Protein AF-A0A376TLC6-F1 (afdb_monomer)

Solvent-accessible surface area (backbone atoms only — not comparable to full-atom values): 6626 Å² total; per-residue (Å²): 140,87,76,89,82,47,66,41,74,45,72,40,65,76,86,58,50,72,68,58,50,48,55,52,49,49,52,36,45,75,72,57,25,49,61,79,42,81,44,36,43,63,59,53,53,49,51,60,51,54,74,75,61,66,90,66,70,45,77,46,76,43,80,47,78,58,99,87,52,65,43,43,27,47,31,40,40,39,72,41,77,72,82,74,75,96,82,67,97,64,100,68,87,61,85,38,75,47,78,50,79,50,73,58,124

Sequence (105 aa):
MGEPVTEAVITVPAYFNDAQRQATKDAGRIAGLEVKRIINEPTAAALAYGLDKGTGNRTIAVYDLGGGTFDISIIEIDEVTAKKPSKFWLPTVIPTWVVKTSTAV

InterPro domains:
  IPR013126 Heat shock protein 70 family [PF00012] (2-79)
  IPR013126 Heat shock protein 70 family [PTHR19375] (2-81)
  IPR018181 Heat shock protein 70, conserved site [PS00329] (62-75)
  IPR043129 ATPase, nucleotide binding domain [SSF53067] (2-53)
  IPR043129 ATPase, nucleotide binding domain [SSF53067] (57-82)

pLDDT: mean 79.31, std 16.19, range [42.41, 98.38]

Nearest PDB structures (foldseek):
  7rax-assembly1_A  TM=8.825E-01  e=2.292E-10  Escherichia coli K-12
  5bpn-assembly1_A  TM=8.785E-01  e=1.293E-08  Homo sapiens
  7ooe-assembly2_B  TM=8.379E-01  e=1.664E-08  Plasmodium falciparum 3D7
  5oby-assembly1_A  TM=8.431E-01  e=3.774E-08  Mycoplasmoides genitalium G37
  5obx-assembly1_A  TM=8.227E-01  e=4.020E-08  Mycoplasmoides genitalium G37

Secondary structure (DSSP, 8-state):
------EEEEEE-TT--HHHHHHHHHHHHHTT-EEEEEEEHHHHHHHHHHHHS-SS-EEEEEEEE-SS-EEEEEEEEEEEE----TT-------EEEEEEEEEE-

Structure (mmCIF, N/CA/C/O backbone):
data_AF-A0A376TLC6-F1
#
_entry.id   AF-A0A376TLC6-F1
#
loop_
_atom_site.group_PDB
_atom_site.id
_atom_site.type_symbol
_atom_site.label_atom_id
_atom_site.label_alt_id
_atom_site.label_comp_id
_atom_site.label_asym_id
_atom_site.label_entity_id
_atom_site.label_seq_id
_atom_site.pdbx_PDB_ins_code
_atom_site.Cartn_x
_atom_site.Cartn_y
_atom_site.Cartn_z
_atom_site.occupancy
_atom_site.B_iso_or_equiv
_atom_site.auth_seq_id
_atom_site.auth_comp_id
_atom_site.auth_asym_id
_atom_site.auth_atom_id
_atom_site.pdbx_PDB_model_num
ATOM 1 N N . MET A 1 1 ? -14.097 -11.574 -20.409 1.00 47.09 1 MET A N 1
ATOM 2 C CA . MET A 1 1 ? -13.106 -10.966 -19.496 1.00 47.09 1 MET A CA 1
ATOM 3 C C . MET A 1 1 ? -11.824 -10.764 -20.277 1.00 47.09 1 MET A C 1
ATOM 5 O O . MET A 1 1 ? -11.461 -11.685 -20.997 1.00 47.09 1 MET A O 1
ATOM 9 N N . GLY A 1 2 ? -11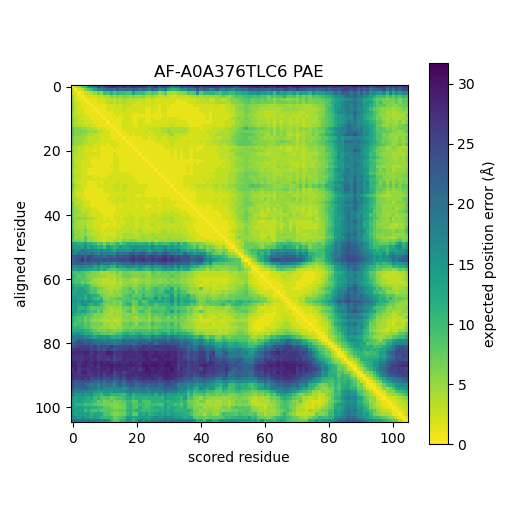.190 -9.594 -20.195 1.00 68.38 2 GLY A N 1
ATOM 10 C CA . GLY A 1 2 ? -9.937 -9.331 -20.917 1.00 68.38 2 GLY A CA 1
ATOM 11 C C . GLY A 1 2 ? -9.802 -7.898 -21.420 1.00 68.38 2 GLY A C 1
ATOM 12 O O . GLY A 1 2 ? -9.495 -7.694 -22.589 1.00 68.38 2 GLY A O 1
ATOM 13 N N . GLU A 1 3 ? -10.076 -6.915 -20.567 1.00 87.19 3 GLU A N 1
ATOM 14 C CA . GLU A 1 3 ? -9.734 -5.523 -20.863 1.00 87.19 3 GLU A CA 1
ATOM 15 C C . GLU A 1 3 ? -8.298 -5.220 -20.400 1.00 87.19 3 GLU A C 1
ATOM 17 O O . GLU A 1 3 ? -7.840 -5.821 -19.421 1.00 87.19 3 GLU A O 1
ATOM 22 N N . PRO A 1 4 ? -7.552 -4.350 -21.107 1.00 90.31 4 PRO A N 1
ATOM 23 C CA . PRO A 1 4 ? -6.192 -3.999 -20.717 1.00 90.31 4 PRO A CA 1
ATOM 24 C C . PRO A 1 4 ? -6.149 -3.377 -19.317 1.00 90.31 4 PRO A C 1
ATOM 26 O O . PRO A 1 4 ? -6.855 -2.408 -19.044 1.00 90.31 4 PRO A O 1
ATOM 29 N N . VAL A 1 5 ? -5.280 -3.897 -18.449 1.00 94.31 5 VAL A N 1
ATOM 30 C CA . VAL A 1 5 ? -4.967 -3.277 -17.155 1.00 94.31 5 VAL A CA 1
ATOM 31 C C . VAL A 1 5 ? -3.725 -2.417 -17.337 1.00 94.31 5 VAL A C 1
ATOM 33 O O . VAL A 1 5 ? -2.635 -2.940 -17.553 1.00 94.31 5 VAL A O 1
ATOM 36 N N . THR A 1 6 ? -3.893 -1.099 -17.270 1.00 96.12 6 THR A N 1
ATOM 37 C CA . THR A 1 6 ? -2.809 -0.131 -17.499 1.00 96.12 6 THR A CA 1
ATOM 38 C C . THR A 1 6 ? -2.444 0.676 -16.263 1.00 96.12 6 THR A C 1
ATOM 40 O O . THR A 1 6 ? -1.474 1.420 -16.299 1.00 96.12 6 THR A O 1
ATOM 43 N N . GLU A 1 7 ? -3.199 0.567 -15.172 1.00 97.44 7 GLU A N 1
ATOM 44 C CA . GLU A 1 7 ? -3.025 1.391 -13.976 1.00 97.44 7 GLU A CA 1
ATOM 45 C C . GLU A 1 7 ? -2.966 0.517 -12.725 1.00 97.44 7 GLU A C 1
ATOM 47 O O . GLU A 1 7 ? -3.675 -0.486 -12.628 1.00 97.44 7 GLU A O 1
ATOM 52 N N . ALA A 1 8 ? -2.135 0.902 -11.754 1.00 96.69 8 ALA A N 1
ATOM 53 C CA . ALA A 1 8 ? -2.002 0.155 -10.509 1.00 96.69 8 ALA A CA 1
ATOM 54 C C . ALA A 1 8 ? -1.697 1.038 -9.294 1.00 96.69 8 ALA A C 1
ATOM 56 O O . ALA A 1 8 ? -1.066 2.097 -9.382 1.00 96.69 8 ALA A O 1
ATOM 57 N N . VAL A 1 9 ? -2.109 0.536 -8.132 1.00 96.25 9 VAL A N 1
ATOM 58 C CA . VAL A 1 9 ? -1.578 0.924 -6.823 1.00 96.25 9 VAL A CA 1
ATOM 59 C C . VAL A 1 9 ? -0.682 -0.216 -6.359 1.00 96.25 9 VAL A C 1
ATOM 61 O O . VAL A 1 9 ? -1.105 -1.368 -6.387 1.00 96.25 9 VAL A O 1
ATOM 64 N N . ILE A 1 10 ? 0.548 0.098 -5.961 1.00 96.75 10 ILE A N 1
ATOM 65 C CA . ILE A 1 10 ? 1.548 -0.906 -5.575 1.00 96.75 10 ILE A CA 1
ATOM 66 C C . ILE A 1 10 ? 1.895 -0.719 -4.097 1.00 96.75 10 ILE A C 1
ATOM 68 O O . ILE A 1 10 ? 2.065 0.413 -3.630 1.00 96.75 10 ILE A O 1
ATOM 72 N N . THR A 1 11 ? 1.966 -1.823 -3.357 1.00 94.62 11 THR A N 1
ATOM 73 C CA . THR A 1 11 ? 2.345 -1.830 -1.943 1.00 94.62 11 THR A CA 1
ATOM 74 C C . THR A 1 11 ? 3.864 -1.865 -1.772 1.00 94.62 11 THR A C 1
ATOM 76 O O . THR A 1 11 ? 4.584 -2.363 -2.636 1.00 94.62 11 THR A O 1
ATOM 79 N N . VAL A 1 12 ? 4.355 -1.321 -0.660 1.00 92.69 12 VAL A N 1
ATOM 80 C CA . VAL A 1 12 ? 5.750 -1.446 -0.206 1.00 92.69 12 VAL A CA 1
ATOM 81 C C . VAL A 1 12 ? 5.800 -1.628 1.313 1.00 92.69 12 VAL A C 1
ATO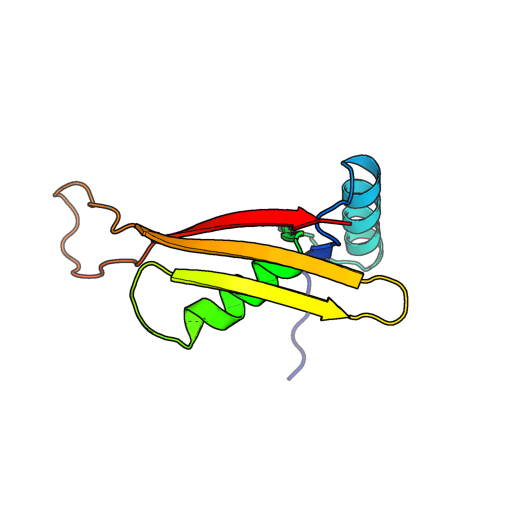M 83 O O . VAL A 1 12 ? 4.892 -1.134 1.998 1.00 92.69 12 VAL A O 1
ATOM 86 N N . PRO A 1 13 ? 6.880 -2.212 1.857 1.00 88.50 13 PRO A N 1
ATOM 87 C CA . PRO A 1 13 ? 7.112 -2.219 3.295 1.00 88.50 13 PRO A CA 1
ATOM 88 C C . PRO A 1 13 ? 7.128 -0.801 3.871 1.00 88.50 13 PRO A C 1
ATOM 90 O O . PRO A 1 13 ? 7.590 0.154 3.234 1.00 88.50 13 PRO A O 1
ATOM 93 N N . ALA A 1 14 ? 6.623 -0.630 5.093 1.00 84.12 14 ALA A N 1
ATOM 94 C CA . ALA A 1 14 ? 6.459 0.699 5.688 1.00 84.12 14 ALA A CA 1
ATOM 95 C C . ALA A 1 14 ? 7.797 1.431 5.892 1.00 84.12 14 ALA A C 1
ATOM 97 O O . ALA A 1 14 ? 7.858 2.653 5.738 1.00 84.12 14 ALA A O 1
ATOM 98 N N . TYR A 1 15 ? 8.866 0.683 6.169 1.00 82.19 15 TYR A N 1
ATOM 99 C CA . TYR A 1 15 ? 10.212 1.200 6.414 1.00 82.19 15 TYR A CA 1
ATOM 100 C C . TYR A 1 15 ? 10.995 1.552 5.136 1.00 82.19 15 TYR A C 1
ATOM 102 O O . TYR A 1 15 ? 12.140 1.998 5.228 1.00 82.19 15 TYR A O 1
ATOM 110 N N . PHE A 1 16 ? 10.416 1.368 3.941 1.00 89.69 16 PHE A N 1
ATOM 111 C CA . PHE A 1 16 ? 11.082 1.741 2.692 1.00 89.69 16 PHE A CA 1
ATOM 112 C C . PHE A 1 16 ? 11.359 3.244 2.622 1.00 89.69 16 PHE A C 1
ATOM 114 O O . PHE A 1 16 ? 10.447 4.070 2.754 1.00 89.69 16 PHE A O 1
ATOM 121 N N . ASN A 1 17 ? 12.611 3.582 2.314 1.00 90.94 17 ASN A N 1
ATOM 122 C CA . ASN A 1 17 ? 13.035 4.950 2.041 1.00 90.94 17 ASN A CA 1
ATOM 123 C C . ASN A 1 17 ? 12.621 5.414 0.630 1.00 90.94 17 ASN A C 1
ATOM 125 O O . ASN A 1 17 ? 12.127 4.634 -0.191 1.00 90.94 17 ASN A O 1
ATOM 129 N N . ASP A 1 18 ? 12.857 6.690 0.327 1.00 94.12 18 ASP A N 1
ATOM 130 C CA . ASP A 1 18 ? 12.455 7.298 -0.947 1.00 94.12 18 ASP A CA 1
ATOM 131 C C . ASP A 1 18 ? 13.077 6.607 -2.169 1.00 94.12 18 ASP A C 1
ATOM 133 O O . ASP A 1 18 ? 12.399 6.412 -3.179 1.00 94.12 18 ASP A O 1
ATOM 137 N N . ALA A 1 19 ? 14.337 6.171 -2.076 1.00 96.50 19 ALA A N 1
ATOM 138 C CA . ALA A 1 19 ? 15.021 5.489 -3.174 1.00 96.50 19 ALA A CA 1
ATOM 139 C C . ALA A 1 19 ? 14.401 4.113 -3.465 1.00 96.50 19 ALA A C 1
ATOM 141 O O . ALA A 1 19 ? 14.156 3.774 -4.622 1.00 96.50 19 ALA A O 1
ATOM 142 N N . GLN A 1 20 ? 14.085 3.338 -2.425 1.00 96.19 20 GLN A N 1
ATOM 143 C CA . GLN A 1 20 ? 13.433 2.032 -2.562 1.00 96.19 20 GLN A CA 1
ATOM 144 C C . GLN A 1 20 ? 11.997 2.170 -3.097 1.00 96.19 20 GLN A C 1
ATOM 146 O O . GLN A 1 20 ? 11.562 1.390 -3.951 1.00 96.19 20 GLN A O 1
ATOM 151 N N . ARG A 1 21 ? 11.263 3.203 -2.661 1.00 96.56 21 ARG A N 1
ATOM 152 C CA . ARG A 1 21 ? 9.929 3.534 -3.196 1.00 96.56 21 ARG A CA 1
ATOM 153 C C . ARG A 1 21 ? 9.988 3.917 -4.669 1.00 96.56 21 ARG A C 1
ATOM 155 O O . ARG A 1 21 ? 9.156 3.459 -5.452 1.00 96.56 21 ARG A O 1
ATOM 162 N N . GLN A 1 22 ? 10.974 4.724 -5.051 1.00 97.50 22 GLN A N 1
ATOM 163 C CA . GLN A 1 22 ? 11.166 5.137 -6.435 1.00 97.50 22 GLN A CA 1
ATOM 164 C C . GLN A 1 22 ? 11.509 3.937 -7.324 1.00 97.50 22 GLN A C 1
ATOM 166 O O . GLN A 1 22 ? 10.859 3.747 -8.349 1.00 97.50 22 GLN A O 1
ATOM 171 N N . ALA A 1 23 ? 12.416 3.065 -6.876 1.00 97.75 23 ALA A N 1
ATOM 172 C CA . ALA A 1 23 ? 12.742 1.826 -7.580 1.00 97.75 23 ALA A CA 1
ATOM 173 C C . ALA A 1 23 ? 11.505 0.936 -7.796 1.00 97.75 23 ALA A C 1
ATOM 175 O O . ALA A 1 23 ? 11.296 0.414 -8.889 1.00 97.75 23 ALA A O 1
ATOM 176 N N . THR A 1 24 ? 10.634 0.820 -6.789 1.00 97.50 24 THR A N 1
ATOM 177 C CA . THR A 1 24 ? 9.380 0.056 -6.906 1.00 97.50 24 THR A CA 1
ATOM 178 C C . THR A 1 24 ? 8.416 0.688 -7.916 1.00 97.50 24 THR A C 1
ATOM 180 O O . THR A 1 24 ? 7.803 -0.005 -8.729 1.00 97.50 24 THR A O 1
ATOM 183 N N . LYS A 1 25 ? 8.298 2.021 -7.914 1.00 97.62 25 LYS A N 1
ATOM 184 C CA . LYS A 1 25 ? 7.479 2.751 -8.891 1.00 97.62 25 LYS A CA 1
ATOM 185 C C . LYS A 1 25 ? 7.990 2.560 -10.320 1.00 97.62 25 LYS A C 1
ATOM 187 O O . LYS A 1 25 ? 7.192 2.402 -11.244 1.00 97.62 25 LYS A O 1
ATOM 192 N N . ASP A 1 26 ? 9.306 2.566 -10.498 1.00 97.88 26 ASP A N 1
ATOM 193 C CA . ASP A 1 26 ? 9.933 2.361 -11.800 1.00 97.88 26 ASP A CA 1
ATOM 194 C C . ASP A 1 26 ? 9.775 0.919 -12.284 1.00 97.88 26 ASP A C 1
ATOM 196 O O . ASP A 1 26 ? 9.466 0.714 -13.457 1.00 97.88 26 ASP A O 1
ATOM 200 N N . ALA A 1 27 ? 9.841 -0.070 -11.387 1.00 98.38 27 ALA A N 1
ATOM 201 C CA . ALA A 1 27 ? 9.497 -1.454 -11.710 1.00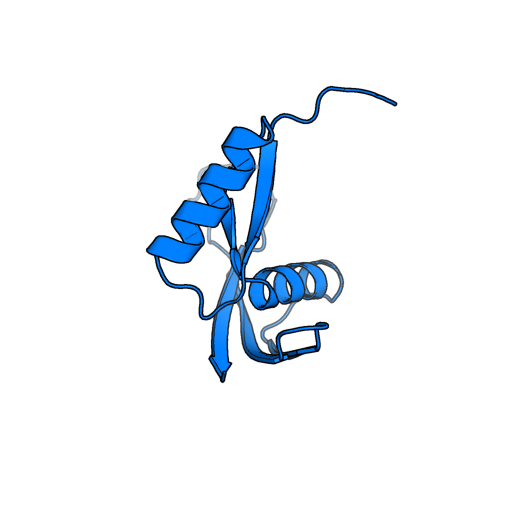 98.38 27 ALA A CA 1
ATOM 202 C C . ALA A 1 27 ? 8.059 -1.578 -12.251 1.00 98.38 27 ALA A C 1
ATOM 204 O O . ALA A 1 27 ? 7.839 -2.243 -13.263 1.00 98.38 27 ALA A O 1
ATOM 205 N N . GLY A 1 28 ? 7.094 -0.873 -11.648 1.00 97.81 28 GLY A N 1
ATOM 206 C CA . GLY A 1 28 ? 5.719 -0.813 -12.157 1.00 97.81 28 GLY A CA 1
ATOM 207 C C . GLY A 1 28 ? 5.624 -0.223 -13.570 1.00 97.81 28 GLY A C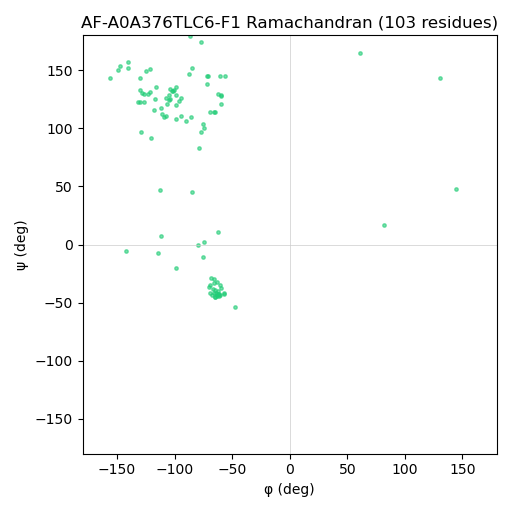 1
ATOM 208 O O . GLY A 1 28 ? 4.953 -0.794 -14.428 1.00 97.81 28 GLY A O 1
ATOM 209 N N . ARG A 1 29 ? 6.355 0.864 -13.857 1.00 96.94 29 ARG A N 1
ATOM 210 C CA . ARG A 1 29 ? 6.411 1.439 -15.216 1.00 96.94 29 ARG A CA 1
ATOM 211 C C . ARG A 1 29 ? 7.034 0.495 -16.235 1.00 96.94 29 ARG A C 1
ATOM 213 O O . ARG A 1 29 ? 6.524 0.397 -17.346 1.00 96.94 29 ARG A O 1
ATOM 220 N N . ILE A 1 30 ? 8.117 -0.192 -15.869 1.00 97.94 30 ILE A N 1
ATOM 221 C CA . ILE A 1 30 ? 8.775 -1.185 -16.732 1.00 97.94 30 ILE A CA 1
ATOM 222 C C . ILE A 1 30 ? 7.805 -2.325 -17.068 1.00 97.94 30 ILE A C 1
ATOM 224 O O . ILE A 1 30 ? 7.798 -2.810 -18.196 1.00 97.94 30 ILE A O 1
ATOM 228 N N . ALA A 1 31 ? 6.934 -2.696 -16.128 1.00 97.56 31 ALA A N 1
ATOM 229 C CA . ALA A 1 31 ? 5.871 -3.676 -16.340 1.00 97.56 31 ALA A CA 1
ATOM 230 C C . ALA A 1 31 ? 4.677 -3.150 -17.169 1.00 97.56 31 ALA A C 1
ATOM 232 O O . ALA A 1 31 ? 3.708 -3.880 -17.365 1.00 97.56 31 ALA A O 1
ATOM 233 N N . GLY A 1 32 ? 4.720 -1.906 -17.660 1.00 96.81 32 GLY A N 1
ATOM 234 C CA . GLY A 1 32 ? 3.647 -1.304 -18.456 1.00 96.81 32 GLY A CA 1
ATOM 235 C C . GLY A 1 32 ? 2.489 -0.733 -17.633 1.00 96.81 32 GLY A C 1
ATOM 236 O O . GLY A 1 32 ? 1.423 -0.480 -18.190 1.00 96.81 32 GLY A O 1
ATOM 237 N N . LEU A 1 33 ? 2.681 -0.519 -16.326 1.00 98.06 33 LEU A N 1
ATOM 238 C CA . LEU A 1 33 ? 1.665 0.039 -15.435 1.00 98.06 33 LEU A CA 1
ATOM 239 C C . LEU A 1 33 ? 1.937 1.516 -15.136 1.00 98.06 33 LEU A C 1
ATOM 241 O O . LEU A 1 33 ? 3.026 1.916 -14.715 1.00 98.06 33 LEU A O 1
ATOM 245 N N . GLU A 1 34 ? 0.904 2.341 -15.252 1.00 97.44 34 GLU A N 1
ATOM 246 C CA . GLU A 1 34 ? 0.877 3.663 -14.654 1.00 97.44 34 GLU A CA 1
ATOM 247 C C . GLU A 1 34 ? 0.652 3.530 -13.142 1.00 97.44 34 GLU A C 1
ATOM 249 O O . GLU A 1 34 ? -0.451 3.263 -12.656 1.00 97.44 34 GLU A O 1
ATOM 254 N N . VAL A 1 35 ? 1.725 3.715 -12.374 1.00 97.50 35 VAL A N 1
ATOM 255 C CA . VAL A 1 35 ? 1.678 3.618 -10.911 1.00 97.50 35 VAL A CA 1
ATOM 256 C C . VAL A 1 35 ? 1.052 4.881 -10.317 1.00 97.50 35 VAL A C 1
ATOM 258 O O . VAL A 1 35 ? 1.734 5.892 -10.107 1.00 97.50 35 VAL A O 1
ATOM 261 N N . LYS A 1 36 ? -0.248 4.815 -10.015 1.00 97.12 36 LYS A N 1
ATOM 262 C CA . LYS A 1 36 ? -1.038 5.933 -9.472 1.00 97.12 36 LYS A CA 1
ATOM 263 C C . LYS A 1 36 ? -0.651 6.282 -8.042 1.00 97.12 36 LYS A C 1
ATOM 265 O O . LYS A 1 36 ? -0.695 7.448 -7.649 1.00 97.12 36 LYS A O 1
ATOM 270 N N . ARG A 1 37 ? -0.283 5.276 -7.245 1.00 94.56 37 ARG A N 1
ATOM 271 C CA . ARG A 1 37 ? 0.113 5.450 -5.845 1.00 94.56 37 ARG A CA 1
ATOM 272 C C . ARG A 1 37 ? 1.012 4.308 -5.383 1.00 94.56 37 ARG A C 1
ATOM 274 O O . ARG A 1 37 ? 0.790 3.158 -5.746 1.00 94.56 37 ARG A O 1
ATOM 281 N N . ILE A 1 38 ? 1.986 4.653 -4.547 1.00 94.88 38 ILE A N 1
ATOM 282 C CA . ILE A 1 38 ? 2.678 3.706 -3.672 1.00 94.88 38 ILE A CA 1
ATOM 283 C C . ILE A 1 38 ? 2.036 3.818 -2.291 1.00 94.88 38 ILE A C 1
ATOM 285 O O . ILE A 1 38 ? 1.885 4.930 -1.781 1.00 94.88 38 ILE A O 1
ATOM 289 N N . ILE A 1 39 ? 1.631 2.696 -1.705 1.00 92.75 39 ILE A N 1
ATOM 290 C CA . ILE A 1 39 ? 1.021 2.646 -0.372 1.00 92.75 39 ILE A CA 1
ATOM 291 C C . ILE A 1 39 ? 1.801 1.687 0.525 1.00 92.75 39 ILE A C 1
ATOM 293 O O . ILE A 1 39 ? 2.383 0.722 0.046 1.00 92.75 39 ILE A O 1
ATOM 297 N N . ASN A 1 40 ? 1.827 1.949 1.828 1.00 89.12 40 ASN A N 1
ATOM 298 C CA . ASN A 1 40 ? 2.442 1.024 2.774 1.00 89.12 40 ASN A CA 1
ATOM 299 C C . ASN A 1 40 ? 1.566 -0.226 2.919 1.00 89.12 40 ASN A C 1
ATOM 301 O O . ASN A 1 40 ? 0.347 -0.102 3.049 1.00 89.12 40 ASN A O 1
ATOM 305 N N . GLU A 1 41 ? 2.182 -1.402 2.958 1.00 88.19 41 GLU A N 1
ATOM 306 C CA . GLU A 1 41 ? 1.521 -2.691 3.209 1.00 88.19 41 GLU A CA 1
ATOM 307 C C . GLU A 1 41 ? 0.574 -2.669 4.420 1.00 88.19 41 GLU A C 1
ATOM 309 O O . GLU A 1 41 ? -0.622 -2.920 4.235 1.00 88.19 41 GLU A O 1
ATOM 314 N N . PRO A 1 42 ? 1.006 -2.262 5.631 1.00 86.81 42 PRO A N 1
ATOM 315 C CA . PRO A 1 42 ? 0.117 -2.281 6.790 1.00 86.81 42 PRO A CA 1
ATOM 316 C C . PRO A 1 42 ? -1.045 -1.285 6.653 1.00 86.81 42 PRO A C 1
ATOM 318 O O . PRO A 1 42 ? -2.147 -1.538 7.136 1.00 86.81 42 PRO A O 1
ATOM 321 N N . THR A 1 43 ? -0.847 -0.172 5.939 1.00 85.12 43 THR A N 1
ATOM 322 C CA . THR A 1 43 ? -1.923 0.780 5.628 1.00 85.12 43 THR A CA 1
ATOM 323 C C . THR A 1 43 ? -2.930 0.177 4.650 1.00 85.12 43 THR A C 1
ATOM 325 O O . THR A 1 43 ? -4.131 0.349 4.839 1.00 85.12 43 THR A O 1
ATOM 328 N N . ALA A 1 44 ? -2.473 -0.549 3.626 1.00 87.62 44 ALA A N 1
ATOM 329 C CA . ALA A 1 44 ? -3.359 -1.252 2.701 1.00 87.62 44 ALA A CA 1
ATOM 330 C C . ALA A 1 44 ? -4.196 -2.317 3.432 1.00 87.62 44 ALA A C 1
ATOM 332 O O . ALA A 1 44 ? -5.411 -2.376 3.238 1.00 87.62 44 ALA A O 1
ATOM 333 N N . ALA A 1 45 ? -3.575 -3.079 4.339 1.00 85.56 45 ALA A N 1
ATOM 334 C CA . ALA A 1 45 ? -4.264 -4.049 5.188 1.00 85.56 45 ALA A CA 1
ATOM 335 C C . ALA A 1 45 ? -5.315 -3.385 6.098 1.00 85.56 45 ALA A C 1
ATOM 337 O O . ALA A 1 45 ? -6.449 -3.857 6.189 1.00 85.56 45 ALA A O 1
ATOM 338 N N . ALA A 1 46 ? -4.983 -2.251 6.722 1.00 82.62 46 ALA A N 1
ATOM 339 C CA . ALA A 1 46 ? -5.925 -1.503 7.551 1.00 82.62 46 ALA A CA 1
ATOM 340 C C . ALA A 1 46 ? -7.101 -0.919 6.763 1.00 82.62 46 ALA A C 1
ATOM 342 O O . ALA A 1 46 ? -8.228 -0.948 7.253 1.00 82.62 46 ALA A O 1
ATOM 343 N N . LEU A 1 47 ? -6.865 -0.415 5.547 1.00 80.75 47 LEU A N 1
ATOM 344 C CA . LEU A 1 47 ? -7.937 0.059 4.669 1.00 80.75 47 LEU A CA 1
ATOM 345 C C . LEU A 1 47 ? -8.878 -1.086 4.286 1.00 80.75 47 LEU A C 1
ATOM 347 O O . LEU A 1 47 ? -10.093 -0.920 4.364 1.00 80.75 47 LEU A O 1
ATOM 351 N N . ALA A 1 48 ? -8.335 -2.256 3.939 1.00 82.81 48 ALA A N 1
ATOM 352 C CA . ALA A 1 48 ? -9.138 -3.441 3.649 1.00 82.81 48 ALA A CA 1
ATOM 353 C C . ALA A 1 48 ? -9.972 -3.879 4.867 1.00 82.81 48 ALA A C 1
ATOM 355 O O . ALA A 1 48 ? -11.159 -4.167 4.729 1.00 82.81 48 ALA A O 1
ATOM 356 N N . TYR A 1 49 ? -9.383 -3.858 6.067 1.00 79.00 49 TYR A N 1
ATOM 357 C CA . TYR A 1 49 ? -10.088 -4.170 7.311 1.00 79.00 49 TYR A CA 1
ATOM 358 C C . TYR A 1 49 ? -11.194 -3.151 7.640 1.00 79.00 49 TYR A C 1
ATOM 360 O O . TYR A 1 49 ? -12.305 -3.531 8.012 1.00 79.00 49 TYR A O 1
ATOM 368 N N . GLY A 1 50 ? -10.902 -1.854 7.501 1.00 72.31 50 GLY A N 1
ATOM 369 C CA . GLY A 1 50 ? -11.824 -0.761 7.821 1.00 72.31 50 GLY A CA 1
ATOM 370 C C . GLY A 1 50 ? -13.033 -0.670 6.885 1.00 72.31 50 GLY A C 1
ATOM 371 O O . GLY A 1 50 ? -14.101 -0.256 7.328 1.00 72.31 50 GLY A O 1
ATOM 372 N N . LEU A 1 51 ? -12.901 -1.099 5.623 1.00 65.81 51 LEU A N 1
ATOM 373 C CA . LEU A 1 51 ? -14.001 -1.108 4.649 1.00 65.81 51 LEU A CA 1
ATOM 374 C C . LEU A 1 51 ? -15.130 -2.085 5.015 1.00 65.81 51 LEU A C 1
ATOM 376 O O . LEU A 1 51 ? -16.290 -1.796 4.735 1.00 65.81 51 LEU A O 1
ATOM 380 N N . ASP A 1 52 ? -14.804 -3.216 5.643 1.00 62.97 52 ASP A N 1
ATOM 381 C CA . ASP A 1 52 ? -15.761 -4.301 5.910 1.00 62.97 52 ASP A CA 1
ATOM 382 C C . ASP A 1 52 ? -16.317 -4.276 7.349 1.00 62.97 52 ASP A C 1
ATOM 384 O O . ASP A 1 52 ? -17.368 -4.840 7.654 1.00 62.97 52 ASP A O 1
ATOM 388 N N . LYS A 1 53 ? -15.627 -3.603 8.279 1.00 59.62 53 LYS A N 1
ATOM 389 C CA . LYS A 1 53 ? -15.880 -3.723 9.725 1.00 59.62 53 LYS A CA 1
ATOM 390 C C . LYS A 1 53 ? -16.443 -2.458 10.380 1.00 59.62 53 LYS A C 1
ATOM 392 O O . LYS A 1 53 ? -16.002 -2.125 11.472 1.00 59.62 53 LYS A O 1
ATOM 397 N N . GLY A 1 54 ? -17.455 -1.812 9.799 1.00 58.91 54 GLY A N 1
ATOM 398 C CA . GLY A 1 54 ? -18.310 -0.817 10.479 1.00 58.91 54 GLY A CA 1
ATOM 399 C C . GLY A 1 54 ? -17.629 0.454 11.032 1.00 58.91 54 GLY A C 1
ATOM 400 O O . GLY A 1 54 ? -16.415 0.546 11.183 1.00 58.91 54 GLY A O 1
ATOM 401 N N . THR A 1 55 ? -18.450 1.453 11.351 1.00 58.03 55 THR A N 1
ATOM 402 C CA . THR A 1 55 ? -18.067 2.812 11.782 1.00 58.03 55 THR A CA 1
ATOM 403 C C . THR A 1 55 ? -17.483 2.876 13.196 1.00 58.03 55 THR A C 1
ATOM 405 O O . THR A 1 55 ? -17.924 2.140 14.082 1.00 58.03 55 THR A O 1
ATOM 408 N N . GLY A 1 56 ? -16.516 3.773 13.418 1.00 63.09 56 GLY A N 1
ATOM 409 C CA . GLY A 1 56 ? -15.981 4.111 14.745 1.00 63.09 56 GLY A CA 1
ATOM 410 C C . GLY A 1 56 ? -14.453 4.096 14.866 1.00 63.09 56 GLY A C 1
ATOM 411 O O . GLY A 1 56 ? -13.780 3.227 14.302 1.00 63.09 56 GLY A O 1
ATOM 412 N N . ASN A 1 57 ? -13.935 5.040 15.662 1.00 72.56 57 ASN A N 1
ATOM 413 C CA . ASN A 1 57 ? -12.511 5.174 15.960 1.00 72.56 57 ASN A CA 1
ATOM 414 C C . ASN A 1 57 ? -11.970 3.904 16.616 1.00 72.56 57 ASN A C 1
AT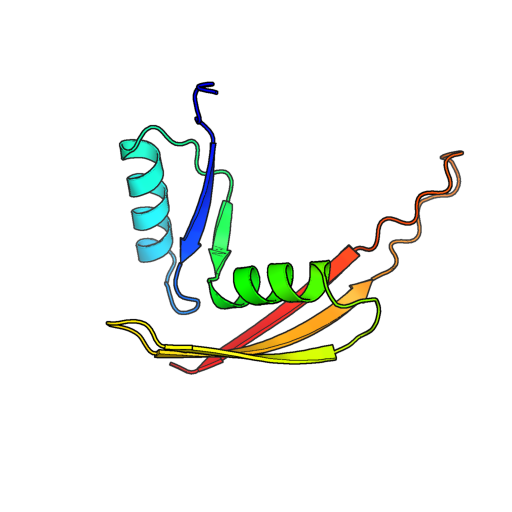OM 416 O O . ASN A 1 57 ? -12.521 3.425 17.612 1.00 72.56 57 ASN A O 1
ATOM 420 N N . ARG A 1 58 ? -10.888 3.357 16.066 1.00 80.62 58 ARG A N 1
ATOM 421 C CA . ARG A 1 58 ? -10.269 2.138 16.589 1.00 80.62 58 ARG A CA 1
ATOM 422 C C . ARG A 1 58 ? -8.774 2.118 16.364 1.00 80.62 58 ARG A C 1
ATOM 424 O O . ARG A 1 58 ? -8.277 2.597 15.349 1.00 80.62 58 ARG A O 1
ATOM 431 N N . THR A 1 59 ? -8.099 1.444 17.279 1.00 85.44 59 THR A N 1
ATOM 432 C CA . THR A 1 59 ? -6.685 1.116 17.155 1.00 85.44 59 THR A CA 1
ATOM 433 C C . THR A 1 59 ? -6.555 -0.373 16.880 1.00 85.44 59 THR A C 1
ATOM 435 O O . THR A 1 59 ? -7.100 -1.192 17.620 1.00 85.44 59 THR A O 1
ATOM 438 N N . ILE A 1 60 ? -5.848 -0.725 15.813 1.00 86.38 60 ILE A N 1
ATOM 439 C CA . ILE A 1 60 ? -5.560 -2.105 15.422 1.00 86.38 60 ILE A CA 1
ATOM 440 C C . ILE A 1 60 ? -4.051 -2.327 15.365 1.00 86.38 60 ILE A C 1
ATOM 442 O O . ILE A 1 60 ? -3.288 -1.406 15.079 1.00 86.38 60 ILE A O 1
ATOM 446 N N . ALA A 1 61 ? -3.627 -3.560 15.615 1.00 87.50 61 ALA A N 1
ATOM 447 C CA . ALA A 1 61 ? -2.278 -4.010 15.313 1.00 87.50 61 ALA A CA 1
ATOM 448 C C . ALA A 1 61 ? -2.333 -4.883 14.056 1.00 87.50 61 ALA A C 1
ATOM 450 O O . ALA A 1 61 ? -3.093 -5.850 14.007 1.00 87.50 61 ALA A O 1
ATOM 451 N N . VAL A 1 62 ? -1.543 -4.532 13.047 1.00 85.62 62 VAL A N 1
ATOM 452 C CA . VAL A 1 62 ? -1.309 -5.356 11.863 1.00 85.62 62 VAL A CA 1
ATOM 453 C C . VAL A 1 62 ? 0.009 -6.083 12.070 1.00 85.62 62 VAL A C 1
ATOM 455 O O . VAL A 1 62 ? 1.043 -5.445 12.258 1.00 85.62 62 VAL A O 1
ATOM 458 N N . TYR A 1 63 ? -0.060 -7.410 12.069 1.00 88.81 63 TYR A N 1
ATOM 459 C CA . TYR A 1 63 ? 1.084 -8.310 12.133 1.00 88.81 63 TYR A CA 1
ATOM 460 C C . TYR A 1 63 ? 1.248 -8.935 10.748 1.00 88.81 63 TYR A C 1
ATOM 462 O O . TYR A 1 63 ? 0.386 -9.712 10.332 1.00 88.81 63 TYR A O 1
ATOM 470 N N . ASP A 1 64 ? 2.310 -8.563 10.036 1.00 82.38 64 ASP A N 1
ATOM 471 C CA . ASP A 1 64 ? 2.636 -9.085 8.710 1.00 82.38 64 ASP A CA 1
ATOM 472 C C . ASP A 1 64 ? 3.902 -9.942 8.797 1.00 82.38 64 ASP A C 1
ATOM 474 O O . ASP A 1 64 ? 4.970 -9.473 9.195 1.00 82.38 64 ASP A O 1
ATOM 478 N N . LEU A 1 65 ? 3.759 -11.230 8.488 1.00 86.88 65 LEU A N 1
ATOM 479 C CA . LEU A 1 65 ? 4.839 -12.208 8.527 1.00 86.88 65 LEU A CA 1
ATOM 480 C C . LEU A 1 65 ? 5.012 -12.806 7.135 1.00 86.88 65 LEU A C 1
ATOM 482 O O . LEU A 1 65 ? 4.370 -13.797 6.776 1.00 86.88 65 LEU A O 1
ATOM 486 N N . GLY A 1 66 ? 5.892 -12.177 6.363 1.00 82.31 66 GLY A N 1
ATOM 487 C CA . GLY A 1 66 ? 6.285 -12.624 5.038 1.00 82.31 66 GLY A CA 1
ATOM 488 C C . GLY A 1 66 ? 7.431 -13.638 5.072 1.00 82.31 66 GLY A C 1
ATOM 489 O O . GLY A 1 66 ? 7.985 -13.984 6.113 1.00 82.31 66 GLY A O 1
ATOM 490 N N . GLY A 1 67 ? 7.839 -14.107 3.891 1.00 83.44 67 GLY A N 1
ATOM 491 C CA . GLY A 1 67 ? 8.964 -15.043 3.750 1.00 83.44 67 GLY A CA 1
ATOM 492 C C . GLY A 1 67 ? 10.354 -14.416 3.923 1.00 83.44 67 GLY A C 1
ATOM 493 O O . GLY A 1 67 ? 11.339 -15.146 3.996 1.00 83.44 67 GLY A O 1
ATOM 494 N N . GLY A 1 68 ? 10.451 -13.084 3.962 1.00 81.44 68 GLY A N 1
ATOM 495 C CA . GLY A 1 68 ? 11.722 -12.358 4.082 1.00 81.44 68 GLY A CA 1
ATOM 496 C C . GLY A 1 68 ? 11.672 -11.112 4.964 1.00 81.44 68 GLY A C 1
ATOM 497 O O . GLY A 1 68 ? 12.715 -10.510 5.207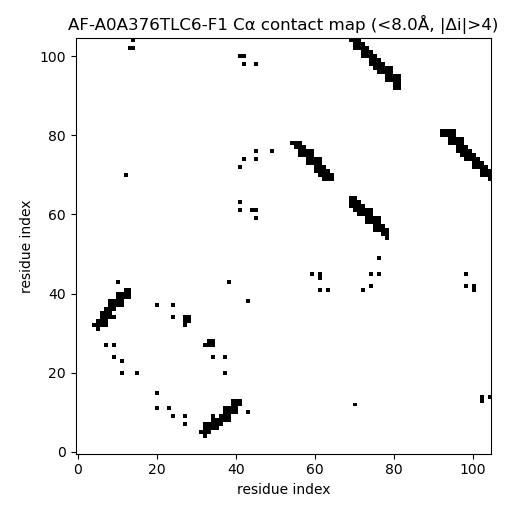 1.00 81.44 68 GLY A O 1
ATOM 498 N N . THR A 1 69 ? 10.491 -10.728 5.443 1.00 74.94 69 THR A N 1
ATOM 499 C CA . THR A 1 69 ? 10.280 -9.560 6.300 1.00 74.94 69 THR A CA 1
ATOM 500 C C . THR A 1 69 ? 9.259 -9.903 7.373 1.00 74.94 69 THR A C 1
ATOM 502 O O . THR A 1 69 ? 8.413 -10.786 7.201 1.00 74.94 69 THR A O 1
ATOM 505 N N . PHE A 1 70 ? 9.382 -9.219 8.500 1.00 82.81 70 PHE A N 1
ATOM 506 C CA . PHE A 1 70 ? 8.419 -9.252 9.580 1.00 82.81 70 PHE A CA 1
ATOM 507 C C . PHE A 1 70 ? 8.139 -7.806 9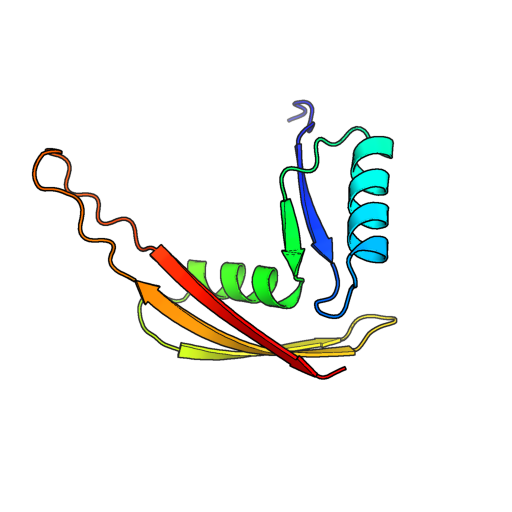.973 1.00 82.81 70 PHE A C 1
ATOM 509 O O . PHE A 1 70 ? 9.066 -7.084 10.331 1.00 82.81 70 PHE A O 1
ATOM 516 N N . ASP A 1 71 ? 6.875 -7.401 9.905 1.00 79.88 71 ASP A N 1
ATOM 517 C CA . ASP A 1 71 ? 6.453 -6.034 10.168 1.00 79.88 71 ASP A CA 1
ATOM 518 C C . ASP A 1 71 ? 5.309 -6.029 11.183 1.00 79.88 71 ASP A C 1
ATOM 520 O O . ASP A 1 71 ? 4.293 -6.713 11.025 1.00 79.88 71 ASP A O 1
ATOM 524 N N . ILE A 1 72 ? 5.441 -5.204 12.224 1.00 83.94 72 ILE A N 1
ATOM 525 C CA . ILE A 1 72 ? 4.338 -4.913 13.139 1.00 83.94 72 ILE A CA 1
ATOM 526 C C . ILE A 1 72 ? 3.986 -3.438 13.086 1.00 83.94 72 ILE A C 1
ATOM 528 O O . ILE A 1 72 ? 4.830 -2.562 13.279 1.00 83.94 72 ILE A O 1
ATOM 532 N N . SER A 1 73 ? 2.713 -3.159 12.823 1.00 84.38 73 SER A N 1
ATOM 533 C CA . SER A 1 73 ? 2.211 -1.796 12.709 1.00 84.38 73 SER A CA 1
ATOM 534 C C . SER A 1 73 ? 1.020 -1.555 13.613 1.00 84.38 73 SER A C 1
ATOM 536 O O . SER A 1 73 ? 0.043 -2.297 13.573 1.00 84.38 73 SER A O 1
ATOM 538 N N . ILE A 1 74 ? 1.074 -0.478 14.390 1.00 86.06 74 ILE A N 1
ATOM 539 C CA . ILE A 1 74 ? -0.076 0.016 15.145 1.00 86.06 74 ILE A CA 1
ATOM 540 C C . ILE A 1 74 ? -0.755 1.089 14.311 1.00 86.06 74 ILE A C 1
ATOM 542 O O . ILE A 1 74 ? -0.108 2.032 13.845 1.00 86.06 74 ILE A O 1
ATOM 546 N N . ILE A 1 75 ? -2.054 0.912 14.098 1.00 83.81 75 ILE A N 1
ATOM 547 C CA . ILE A 1 75 ? -2.845 1.752 13.219 1.00 83.81 75 ILE A CA 1
ATOM 548 C C . ILE A 1 75 ? -4.052 2.289 13.960 1.00 83.81 75 ILE A C 1
ATOM 550 O O . ILE A 1 75 ? -4.882 1.526 14.444 1.00 83.81 75 ILE A O 1
ATOM 554 N N . GLU A 1 76 ? -4.157 3.609 13.992 1.00 83.56 76 GLU A N 1
ATOM 555 C CA . GLU A 1 76 ? -5.355 4.312 14.427 1.00 83.56 76 GLU A CA 1
ATOM 556 C C . GLU A 1 76 ? -6.177 4.671 13.187 1.00 83.56 76 GLU A C 1
ATOM 558 O O . GLU A 1 76 ? -5.669 5.299 12.251 1.00 83.56 76 GLU A O 1
ATOM 563 N N . ILE A 1 77 ? -7.430 4.223 13.170 1.00 78.56 77 ILE A N 1
ATOM 564 C CA . ILE A 1 77 ? -8.414 4.534 12.139 1.00 78.56 77 ILE A CA 1
ATOM 565 C C . ILE A 1 77 ? -9.434 5.466 12.777 1.00 78.56 77 ILE A C 1
ATOM 567 O O . ILE A 1 77 ? -10.224 5.027 13.612 1.00 78.56 77 ILE A O 1
ATOM 571 N N . ASP A 1 78 ? -9.416 6.728 12.362 1.00 77.00 78 ASP A N 1
ATOM 572 C CA . ASP A 1 78 ? -10.365 7.749 12.799 1.00 77.00 78 ASP A CA 1
ATOM 573 C C . ASP A 1 78 ? -11.397 8.010 11.695 1.00 77.00 78 ASP A C 1
ATOM 575 O O . ASP A 1 78 ? -11.040 8.204 10.525 1.00 77.00 78 ASP A O 1
ATOM 579 N N . GLU A 1 79 ? -12.679 8.056 12.062 1.00 70.81 79 GLU A N 1
ATOM 580 C CA . GLU A 1 79 ? -13.741 8.467 11.145 1.00 70.81 79 GLU A CA 1
ATOM 581 C C . GLU A 1 79 ? -13.878 9.992 11.169 1.00 70.81 79 GLU A C 1
ATOM 583 O O . GLU A 1 79 ? -14.334 10.598 12.139 1.00 70.81 79 GLU A O 1
ATOM 588 N N . VAL A 1 80 ? -13.483 10.638 10.076 1.00 63.72 80 VAL A N 1
ATOM 589 C CA . VAL A 1 80 ? -13.656 12.073 9.878 1.00 63.72 80 VAL A CA 1
ATOM 590 C C . VAL A 1 80 ? -14.890 12.296 9.015 1.00 63.72 80 VAL A C 1
ATOM 592 O O . VAL A 1 80 ? -14.902 12.080 7.801 1.00 63.72 80 VAL A O 1
ATOM 595 N N . THR A 1 81 ? -15.955 12.801 9.631 1.00 57.69 81 THR A N 1
ATOM 596 C CA . THR A 1 81 ? -17.089 13.339 8.879 1.00 57.69 81 THR A CA 1
ATOM 597 C C . THR A 1 81 ? -16.688 14.689 8.292 1.00 57.69 81 THR A C 1
ATOM 599 O O . THR A 1 81 ? -16.692 15.710 8.986 1.00 57.69 81 THR A O 1
ATOM 602 N N . ALA A 1 82 ? -16.333 14.725 7.009 1.00 53.38 82 ALA A N 1
ATOM 603 C CA . ALA A 1 82 ? -16.134 15.988 6.312 1.00 53.38 82 ALA A CA 1
ATOM 604 C C . ALA A 1 82 ? -17.473 16.754 6.238 1.00 53.38 82 ALA A C 1
ATOM 606 O O . ALA A 1 82 ? -18.414 16.326 5.565 1.00 53.38 82 ALA A O 1
ATOM 607 N N . LYS A 1 83 ? -17.580 17.907 6.917 1.00 45.56 83 LYS A N 1
ATOM 608 C CA . LYS A 1 83 ? -18.701 18.843 6.718 1.00 45.56 83 LYS A CA 1
ATOM 609 C C . LYS A 1 83 ? -18.576 19.472 5.327 1.00 45.56 83 LYS A C 1
ATOM 611 O O . LYS A 1 83 ? -17.642 20.230 5.077 1.00 45.56 83 LYS A O 1
ATOM 616 N N . LYS A 1 84 ? -19.519 19.189 4.422 1.00 53.41 84 LYS A N 1
ATOM 617 C CA . LYS A 1 84 ? -19.595 19.884 3.125 1.00 53.41 84 LYS A CA 1
ATOM 618 C C . LYS A 1 84 ? -20.063 21.342 3.301 1.00 53.41 84 LYS A C 1
ATOM 620 O O . LYS A 1 84 ? -20.929 21.597 4.139 1.00 53.41 84 LYS A O 1
ATOM 625 N N . PRO A 1 85 ? -19.564 22.290 2.484 1.00 49.97 85 PRO A N 1
ATOM 626 C CA . PRO A 1 85 ? -20.155 23.622 2.365 1.00 49.97 85 PRO A CA 1
ATOM 627 C C . PRO A 1 85 ? -21.604 23.525 1.856 1.00 49.97 85 PRO A C 1
ATOM 629 O O . PRO A 1 85 ? -21.933 22.668 1.036 1.00 49.97 85 PRO A O 1
ATOM 632 N N . SER A 1 86 ? -22.466 24.420 2.340 1.00 52.41 86 SER A N 1
ATOM 633 C CA . SER A 1 86 ? -23.942 24.365 2.334 1.00 52.41 86 SER A CA 1
ATOM 634 C C . SER A 1 86 ? -24.668 24.331 0.972 1.00 52.41 86 SER A C 1
ATOM 636 O O . SER A 1 86 ? -25.884 24.495 0.934 1.00 52.41 86 SER A O 1
ATOM 638 N N . LYS A 1 87 ? -23.975 24.135 -0.158 1.00 49.72 87 LYS A N 1
ATOM 639 C CA . LYS A 1 87 ? -24.513 24.410 -1.506 1.00 49.72 87 LYS A CA 1
ATOM 640 C C . LYS A 1 87 ? -24.770 23.198 -2.414 1.00 49.72 87 LYS A C 1
ATOM 642 O O . LYS A 1 87 ? -25.101 23.402 -3.576 1.00 49.72 87 LYS A O 1
ATOM 647 N N . PHE A 1 88 ? -24.655 21.961 -1.929 1.00 49.72 88 PHE A N 1
ATOM 648 C CA . PHE A 1 88 ? -24.895 20.753 -2.739 1.00 49.72 88 PHE A CA 1
ATOM 649 C C . PHE A 1 88 ? -26.065 19.916 -2.191 1.00 49.72 88 PHE A C 1
ATOM 651 O O . PHE A 1 88 ? -25.988 19.382 -1.090 1.00 49.72 88 PHE A O 1
ATOM 658 N N . TRP A 1 89 ? -27.137 19.790 -2.982 1.00 51.56 89 TRP A N 1
ATOM 659 C CA . TRP A 1 89 ? -28.421 19.144 -2.650 1.00 51.56 89 TRP A CA 1
ATOM 660 C C . TRP A 1 89 ? -28.440 17.612 -2.856 1.00 51.56 89 TRP A C 1
ATOM 662 O O . TRP A 1 89 ? -29.393 17.063 -3.399 1.00 51.56 89 TRP A O 1
ATOM 672 N N . LEU A 1 90 ? -27.404 16.891 -2.416 1.00 49.53 90 LEU A N 1
ATOM 673 C CA . LEU A 1 90 ? -27.443 15.421 -2.343 1.00 49.53 90 LEU A CA 1
ATOM 674 C C . LEU A 1 90 ? -26.983 14.953 -0.953 1.00 49.53 90 LEU A C 1
ATOM 676 O O . LEU A 1 90 ? -25.862 15.292 -0.554 1.00 49.53 90 LEU A O 1
ATOM 680 N N . PRO A 1 91 ? -27.801 14.182 -0.207 1.00 42.41 91 PRO A N 1
ATOM 681 C CA . PRO A 1 91 ? -27.422 13.651 1.092 1.00 42.41 91 PRO A CA 1
ATOM 682 C C . PRO A 1 91 ? -26.523 12.433 0.875 1.00 42.41 91 PRO A C 1
ATOM 684 O O . PRO A 1 91 ? -26.966 11.290 0.862 1.00 42.41 91 PRO A O 1
ATOM 687 N N . THR A 1 92 ? -25.235 12.672 0.665 1.00 48.91 92 THR A N 1
ATOM 688 C CA . THR A 1 92 ? -24.230 11.609 0.723 1.00 48.91 92 THR A CA 1
ATOM 689 C C . THR A 1 92 ? -23.119 12.091 1.635 1.00 48.91 92 THR A C 1
ATOM 691 O O . THR A 1 92 ? -22.258 12.877 1.233 1.00 48.91 92 THR A O 1
ATOM 694 N N . VAL A 1 93 ? -23.191 11.675 2.900 1.00 49.91 93 VAL A N 1
ATOM 695 C CA . VAL A 1 93 ? -22.060 11.760 3.824 1.00 49.91 93 VAL A CA 1
ATOM 696 C C . VAL A 1 93 ? -21.014 10.803 3.265 1.00 49.91 93 VAL A C 1
ATOM 698 O O . VAL A 1 93 ? -21.278 9.610 3.161 1.00 49.91 93 VAL A O 1
ATOM 701 N N . ILE A 1 94 ? -19.874 11.325 2.818 1.00 52.97 94 ILE A N 1
ATOM 702 C CA . ILE A 1 94 ? -18.751 10.483 2.401 1.00 52.97 94 ILE A CA 1
ATOM 703 C C . ILE A 1 94 ? -17.908 10.274 3.661 1.00 52.97 94 ILE A C 1
ATOM 705 O O . ILE A 1 94 ? -17.271 11.239 4.101 1.00 52.97 94 ILE A O 1
ATOM 709 N N . PRO A 1 95 ? -17.925 9.083 4.286 1.00 54.47 95 PRO A N 1
ATOM 710 C CA . PRO A 1 95 ? -17.037 8.806 5.406 1.00 54.47 95 PRO A CA 1
ATOM 711 C C . PRO A 1 95 ? -15.597 8.969 4.916 1.00 54.47 95 PRO A C 1
ATOM 713 O O . PRO A 1 95 ? -15.187 8.357 3.928 1.00 54.47 95 PRO A O 1
ATOM 716 N N . THR A 1 96 ? -14.852 9.874 5.549 1.00 61.03 96 THR A N 1
ATOM 717 C CA . THR A 1 96 ? -13.441 10.104 5.234 1.00 61.03 96 THR A CA 1
ATOM 718 C C . THR A 1 96 ? -12.628 9.505 6.368 1.00 61.03 96 THR A C 1
ATOM 720 O O . THR A 1 96 ? -12.811 9.888 7.515 1.00 61.03 96 THR A O 1
ATOM 723 N N . TRP A 1 97 ? -11.751 8.551 6.077 1.00 65.75 97 TRP A N 1
ATOM 724 C CA . TRP A 1 97 ? -10.954 7.874 7.100 1.00 65.75 97 TRP A CA 1
ATOM 725 C C . TRP A 1 97 ? -9.557 8.478 7.163 1.00 65.75 97 TRP A C 1
ATOM 727 O O . TRP A 1 97 ? -8.929 8.692 6.123 1.00 65.75 97 TRP A O 1
ATOM 737 N N . VAL A 1 98 ? -9.056 8.725 8.371 1.00 69.75 98 VAL A N 1
ATOM 738 C CA . VAL A 1 98 ? -7.645 9.054 8.593 1.00 69.75 98 VAL A CA 1
ATOM 739 C C . VAL A 1 98 ? -6.973 7.826 9.186 1.00 69.75 98 VAL A C 1
ATOM 741 O O . VAL A 1 98 ? -7.421 7.304 10.201 1.00 69.75 98 VAL A O 1
ATOM 744 N N . VAL A 1 99 ? -5.904 7.368 8.533 1.00 71.25 99 VAL A N 1
ATOM 745 C CA . VAL A 1 99 ? -5.106 6.222 8.973 1.00 71.25 99 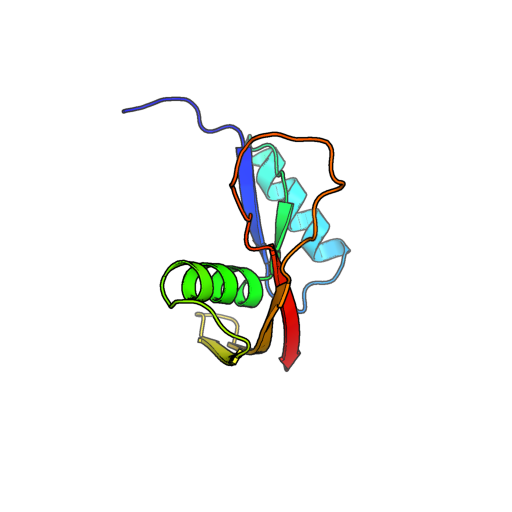VAL A CA 1
ATOM 746 C C . VAL A 1 99 ? -3.746 6.740 9.424 1.00 71.25 99 VAL A C 1
ATOM 748 O O . VAL A 1 99 ? -2.971 7.229 8.600 1.00 71.25 99 VAL A O 1
ATOM 751 N N . LYS A 1 100 ? -3.458 6.660 10.726 1.00 76.06 100 LYS A N 1
ATOM 752 C CA . LYS A 1 100 ? -2.119 6.931 11.275 1.00 76.06 100 LYS A CA 1
ATOM 753 C C . LYS A 1 100 ? -1.432 5.600 11.529 1.00 76.06 100 LYS A C 1
ATOM 755 O O . LYS A 1 100 ? -2.042 4.710 12.110 1.00 76.06 100 LYS A O 1
ATOM 760 N N . THR A 1 101 ? -0.179 5.461 11.111 1.00 76.00 101 THR A N 1
ATOM 761 C CA . THR A 1 101 ? 0.564 4.198 11.199 1.00 76.00 101 THR A CA 1
ATOM 762 C C . THR A 1 101 ? 1.921 4.436 11.847 1.00 76.00 101 THR A C 1
ATOM 764 O O . THR A 1 101 ? 2.636 5.355 11.452 1.00 76.00 101 THR A O 1
ATOM 767 N N . SER A 1 102 ? 2.276 3.594 12.816 1.00 77.19 102 SER A N 1
ATOM 768 C CA . SER A 1 102 ? 3.629 3.476 13.365 1.00 77.19 102 SER A CA 1
ATOM 769 C C . SER A 1 102 ? 4.093 2.033 13.203 1.00 77.19 102 SER A C 1
ATOM 771 O O . SER A 1 102 ? 3.352 1.126 13.584 1.00 77.19 102 SER A O 1
ATOM 773 N N . THR A 1 103 ? 5.281 1.824 12.638 1.00 76.12 103 THR A N 1
ATOM 774 C CA . THR A 1 103 ? 5.832 0.495 12.341 1.00 76.12 103 THR A CA 1
ATOM 775 C C . THR A 1 103 ? 7.164 0.320 13.056 1.00 76.12 103 THR A C 1
ATOM 777 O O . THR A 1 103 ? 8.023 1.199 12.975 1.00 76.12 103 THR A O 1
ATOM 780 N N . ALA A 1 104 ? 7.324 -0.803 13.753 1.00 67.81 104 ALA A N 1
ATOM 781 C CA . ALA A 1 104 ? 8.607 -1.234 14.295 1.00 67.81 104 ALA A CA 1
ATOM 782 C C . ALA A 1 104 ? 9.190 -2.317 13.378 1.00 67.81 104 ALA A C 1
ATOM 784 O O . ALA A 1 104 ? 8.467 -3.235 12.986 1.00 67.81 104 ALA A O 1
ATOM 785 N N . VAL A 1 105 ? 10.471 -2.156 13.039 1.00 61.38 105 VAL A N 1
ATOM 786 C CA . VAL A 1 105 ? 11.300 -3.087 12.254 1.00 61.38 105 VAL A CA 1
ATOM 787 C C . VAL A 1 105 ? 12.258 -3.834 13.163 1.00 61.38 105 VAL A C 1
ATOM 789 O O . VAL A 1 105 ? 12.777 -3.184 14.102 1.00 61.38 105 VAL A O 1
#

Mean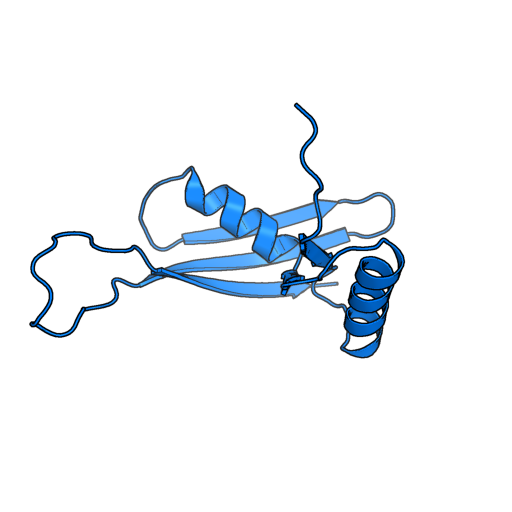 predicted aligned error: 9.33 Å

Organism: Escherichia coli (NCBI:txid562)

Foldseek 3Di:
DDDDAAEDEAEDAPPDDPVRQVVVCVVCVVVNHDHPYYYYPVVVVVVVVVVVPDDDWDWDWDWDDDPPDTKIKIKIKHFDQDDDDPPDPDPDRDTDIDIDIDMDD

Radius of gyration: 17.02 Å; Cα contacts (8 Å, |Δi|>4): 151; chains: 1; bounding box: 43×40×38 Å